Protein AF-A0A1L5KVY0-F1 (afdb_monomer_lite)

pLDDT: mean 85.15, std 15.95, range [36.47, 97.31]

Structure (mmCIF, N/CA/C/O backbone):
data_AF-A0A1L5KVY0-F1
#
_entry.id   AF-A0A1L5KVY0-F1
#
loop_
_atom_site.group_PDB
_atom_site.id
_atom_site.type_symbol
_atom_site.label_atom_id
_atom_site.label_alt_id
_atom_site.label_comp_id
_atom_site.label_asym_id
_atom_site.label_entity_id
_atom_site.label_seq_id
_atom_site.pdbx_PDB_ins_code
_atom_site.Cartn_x
_atom_site.Cartn_y
_atom_site.Cartn_z
_atom_site.occupancy
_atom_site.B_iso_or_equiv
_atom_site.auth_seq_id
_atom_site.auth_comp_id
_atom_site.auth_asym_id
_atom_site.auth_atom_id
_atom_site.pdbx_PDB_model_num
ATOM 1 N N . MET A 1 1 ? -4.040 9.064 21.247 1.00 81.56 1 MET A N 1
ATOM 2 C CA . MET A 1 1 ? -3.576 8.352 20.033 1.00 81.56 1 MET A CA 1
ATOM 3 C C . MET A 1 1 ? -2.885 7.060 20.431 1.00 81.56 1 MET A C 1
ATOM 5 O O . MET A 1 1 ? -2.054 7.081 21.331 1.00 81.56 1 MET A O 1
ATOM 9 N N . HIS A 1 2 ? -3.239 5.959 19.776 1.00 90.38 2 HIS A N 1
ATOM 10 C CA . HIS A 1 2 ? -2.687 4.625 19.998 1.00 90.38 2 HIS A CA 1
ATOM 11 C C . HIS A 1 2 ? -1.955 4.170 18.735 1.00 90.38 2 HIS A C 1
ATOM 13 O O . HIS A 1 2 ? -2.379 4.485 17.624 1.00 90.38 2 HIS A O 1
ATOM 19 N N . MET A 1 3 ? -0.862 3.430 18.898 1.00 93.94 3 MET A N 1
ATOM 20 C CA . MET A 1 3 ? -0.128 2.841 17.782 1.00 93.94 3 MET A CA 1
ATOM 21 C C . MET A 1 3 ? -0.472 1.356 17.700 1.00 93.94 3 MET A C 1
ATOM 23 O O . MET A 1 3 ? -0.398 0.649 18.703 1.00 93.94 3 MET A O 1
ATOM 27 N N . ARG A 1 4 ? -0.865 0.892 16.515 1.00 95.00 4 ARG A N 1
ATOM 28 C CA . ARG A 1 4 ? -1.137 -0.519 16.229 1.00 95.00 4 ARG A CA 1
ATOM 29 C C . ARG A 1 4 ? -0.145 -1.038 15.203 1.00 95.00 4 ARG A C 1
ATOM 31 O O . ARG A 1 4 ? 0.297 -0.286 14.340 1.00 95.00 4 ARG A O 1
ATOM 38 N N . HIS A 1 5 ? 0.193 -2.315 15.296 1.00 95.75 5 HIS A N 1
ATOM 39 C CA . HIS A 1 5 ? 1.187 -2.947 14.441 1.00 95.75 5 HIS A CA 1
ATOM 40 C C . HIS A 1 5 ? 0.605 -4.198 13.799 1.00 95.75 5 HIS A C 1
ATOM 42 O O . HIS A 1 5 ? -0.046 -4.997 14.471 1.00 95.75 5 HIS A O 1
ATOM 48 N N . GLY A 1 6 ? 0.865 -4.381 12.512 1.00 96.06 6 GLY A N 1
ATOM 49 C CA . GLY A 1 6 ? 0.544 -5.606 11.805 1.00 96.06 6 GLY A CA 1
ATOM 50 C C . GLY A 1 6 ? 1.637 -5.942 10.813 1.00 96.06 6 GLY A C 1
ATOM 51 O O . GLY A 1 6 ? 2.232 -5.063 10.200 1.00 96.06 6 GLY A O 1
ATOM 52 N N . GLU A 1 7 ? 1.902 -7.230 10.658 1.00 96.25 7 GLU A N 1
ATOM 53 C CA . GLU A 1 7 ? 2.949 -7.742 9.784 1.00 96.25 7 GLU A CA 1
ATOM 54 C C . GLU A 1 7 ? 2.411 -8.858 8.894 1.00 96.25 7 G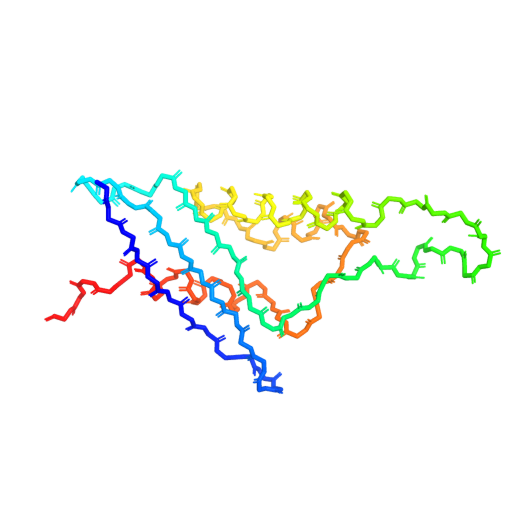LU A C 1
ATOM 56 O O . GLU A 1 7 ? 1.485 -9.587 9.260 1.00 96.25 7 GLU A O 1
ATOM 61 N N . CYS A 1 8 ? 2.996 -9.001 7.712 1.00 95.31 8 CYS A N 1
ATOM 62 C CA . CYS A 1 8 ? 2.715 -10.057 6.759 1.00 95.31 8 CYS A CA 1
ATOM 63 C C . CYS A 1 8 ? 4.027 -10.597 6.188 1.00 95.31 8 CYS A C 1
ATOM 65 O O . CYS A 1 8 ? 4.903 -9.844 5.761 1.00 95.31 8 CYS A O 1
ATOM 67 N N . LYS A 1 9 ? 4.158 -11.925 6.174 1.00 93.88 9 LYS A N 1
ATOM 68 C CA . LYS A 1 9 ? 5.260 -12.603 5.492 1.00 93.88 9 LYS A CA 1
ATOM 69 C C . LYS A 1 9 ? 4.891 -12.849 4.040 1.00 93.88 9 LYS A C 1
ATOM 71 O O . LYS A 1 9 ? 3.816 -13.376 3.762 1.00 93.88 9 LYS A O 1
ATOM 76 N N . THR A 1 10 ? 5.810 -12.540 3.139 1.00 89.69 10 THR A N 1
ATOM 77 C CA . THR A 1 10 ? 5.638 -12.748 1.702 1.00 89.69 10 THR A CA 1
ATOM 78 C C . THR A 1 10 ? 6.231 -14.096 1.269 1.00 89.69 10 THR A C 1
ATOM 80 O O . THR A 1 10 ? 7.120 -14.648 1.940 1.00 89.69 10 THR A O 1
ATOM 83 N N . PRO A 1 11 ? 5.760 -14.671 0.146 1.00 79.69 11 PRO A N 1
ATOM 84 C CA . PRO A 1 11 ? 6.392 -15.835 -0.465 1.00 79.69 11 PRO A CA 1
ATOM 85 C C . PRO A 1 11 ? 7.857 -15.520 -0.809 1.00 79.69 11 PRO A C 1
ATOM 87 O O . PRO A 1 11 ? 8.141 -14.636 -1.609 1.00 79.69 11 PRO A O 1
ATOM 90 N N . GLY A 1 12 ? 8.797 -16.216 -0.165 1.00 79.00 12 GLY A N 1
ATOM 91 C CA . GLY A 1 12 ? 10.234 -15.898 -0.214 1.00 79.00 12 GLY A CA 1
ATOM 92 C C . GLY A 1 12 ? 10.847 -15.585 1.154 1.00 79.00 12 GLY A C 1
ATOM 93 O O . GLY A 1 12 ? 12.064 -15.481 1.266 1.00 79.00 12 GLY A O 1
ATOM 94 N N . GLY A 1 13 ? 10.022 -15.493 2.203 1.00 85.56 13 GLY A N 1
ATOM 95 C CA . GLY A 1 13 ? 10.480 -15.344 3.588 1.00 85.56 13 GLY A CA 1
ATOM 96 C C . GLY A 1 13 ? 10.752 -13.902 4.012 1.00 85.56 13 GLY A C 1
ATOM 97 O O . GLY A 1 13 ? 11.169 -13.685 5.149 1.00 85.56 13 GLY A O 1
ATOM 98 N N . LYS A 1 14 ? 10.481 -12.935 3.131 1.00 90.31 14 LYS A N 1
ATOM 99 C CA . LYS A 1 14 ? 10.534 -11.508 3.443 1.00 90.31 14 LYS A CA 1
ATOM 100 C C . LYS A 1 14 ? 9.317 -11.091 4.265 1.00 90.31 14 LYS A C 1
ATOM 102 O O . LYS A 1 14 ? 8.326 -11.820 4.361 1.00 90.31 14 LYS A O 1
ATOM 107 N N . LEU A 1 15 ? 9.421 -9.936 4.910 1.00 93.06 15 LEU A N 1
ATOM 108 C CA . LEU A 1 15 ? 8.407 -9.426 5.824 1.00 93.06 15 LEU A CA 1
ATOM 109 C C . LEU A 1 15 ? 8.097 -7.977 5.489 1.00 93.06 15 LEU A C 1
ATOM 111 O O . LEU A 1 15 ? 9.011 -7.179 5.295 1.00 93.06 15 LEU A O 1
ATOM 115 N N . VAL A 1 16 ? 6.810 -7.651 5.472 1.00 96.31 16 VAL A N 1
ATOM 116 C CA . VAL A 1 16 ? 6.309 -6.281 5.451 1.00 96.31 16 VAL A CA 1
ATOM 117 C C . VAL A 1 16 ? 5.467 -6.036 6.695 1.00 96.31 16 VAL A C 1
ATOM 119 O O . VAL A 1 16 ? 4.722 -6.906 7.139 1.00 96.31 16 VAL A O 1
ATOM 122 N N . ALA A 1 17 ? 5.613 -4.860 7.275 1.00 96.75 17 ALA A N 1
ATOM 123 C CA . ALA A 1 17 ? 4.955 -4.411 8.480 1.00 96.75 17 ALA A CA 1
ATOM 124 C C . ALA A 1 17 ? 4.319 -3.047 8.226 1.00 96.75 17 ALA A C 1
ATOM 126 O O . ALA A 1 17 ? 4.839 -2.222 7.476 1.00 96.75 17 ALA A O 1
ATOM 127 N N . VAL A 1 18 ? 3.184 -2.812 8.869 1.00 97.19 18 VAL A N 1
ATOM 128 C CA . VAL A 1 18 ? 2.489 -1.536 8.838 1.00 97.19 18 VAL A CA 1
ATOM 129 C C . VAL A 1 18 ? 2.182 -1.128 10.265 1.00 97.19 18 VAL A C 1
ATOM 131 O O . VAL A 1 18 ? 1.522 -1.845 11.019 1.00 97.19 18 VAL A O 1
ATOM 134 N N . ASN A 1 19 ? 2.684 0.042 10.634 1.00 97.00 19 ASN A N 1
ATOM 135 C CA . ASN A 1 19 ? 2.353 0.687 11.890 1.00 97.00 19 ASN A CA 1
ATOM 136 C C . ASN A 1 19 ? 1.269 1.722 11.634 1.00 97.00 19 ASN A C 1
ATOM 138 O O . ASN A 1 19 ? 1.417 2.541 10.738 1.00 97.00 19 ASN A O 1
ATOM 142 N N . VAL A 1 20 ? 0.196 1.719 12.413 1.00 96.75 20 VAL A N 1
ATOM 143 C CA . VAL A 1 20 ? -0.948 2.611 12.225 1.00 96.75 20 VAL A CA 1
ATOM 144 C C . VAL A 1 20 ? -1.141 3.444 13.480 1.00 96.75 20 VAL A C 1
ATOM 146 O O . VAL A 1 20 ? -1.276 2.899 14.574 1.00 96.75 20 VAL A O 1
ATOM 149 N N . THR A 1 21 ? -1.179 4.765 13.327 1.00 95.94 21 THR A N 1
ATOM 150 C CA . THR A 1 21 ? -1.568 5.678 14.403 1.00 95.94 21 THR A CA 1
ATOM 151 C C . THR A 1 21 ? -3.066 5.910 14.315 1.00 95.94 21 THR A C 1
ATOM 153 O O . THR A 1 21 ? -3.567 6.433 13.317 1.00 95.94 21 THR A O 1
ATOM 156 N N . VAL A 1 22 ? -3.780 5.538 15.369 1.00 93.75 22 VAL A N 1
ATOM 157 C CA . VAL A 1 22 ? -5.227 5.715 15.508 1.00 93.75 22 VAL A CA 1
ATOM 158 C C . VAL A 1 22 ? -5.541 6.696 16.629 1.00 93.75 22 VAL A C 1
ATOM 160 O O . VAL A 1 22 ? -4.853 6.761 17.651 1.00 93.75 22 VAL A O 1
ATOM 163 N N . ASP A 1 23 ? -6.581 7.492 16.425 1.00 92.94 23 ASP A N 1
ATOM 164 C CA . ASP A 1 23 ? -7.124 8.380 17.448 1.00 92.94 23 ASP A CA 1
ATOM 165 C C . ASP A 1 23 ? -7.932 7.609 18.503 1.00 92.94 23 ASP A C 1
ATOM 167 O O . ASP A 1 23 ? -8.131 6.399 18.390 1.00 92.94 23 ASP A O 1
ATOM 171 N N . GLU A 1 24 ? -8.397 8.309 19.533 1.00 89.06 24 GLU A N 1
ATOM 172 C CA . GLU A 1 24 ? -9.258 7.759 20.587 1.00 89.06 24 GLU A CA 1
ATOM 173 C C . GLU A 1 24 ? -10.578 7.203 20.027 1.00 89.06 24 GLU A C 1
ATOM 175 O O . GLU A 1 24 ? -11.030 6.154 20.473 1.00 89.06 24 GLU A O 1
ATOM 180 N N . ASP A 1 25 ? -11.125 7.821 18.975 1.00 88.00 25 ASP A N 1
ATOM 181 C CA . ASP A 1 25 ? -12.333 7.354 18.273 1.00 88.00 25 ASP A CA 1
ATOM 182 C C . ASP A 1 25 ? -12.069 6.206 17.273 1.00 88.00 25 ASP A C 1
ATOM 184 O O . ASP A 1 25 ? -12.932 5.863 16.465 1.00 88.00 25 ASP A O 1
ATOM 188 N N . GLY A 1 26 ? -10.849 5.656 17.233 1.00 86.44 26 GLY A N 1
ATOM 189 C CA . GLY A 1 26 ? -10.456 4.605 16.284 1.00 86.44 26 GLY A CA 1
ATOM 190 C C . GLY A 1 26 ? -10.200 5.093 14.852 1.00 86.44 26 GLY A C 1
ATOM 191 O O . GLY A 1 26 ? -9.924 4.289 13.963 1.00 86.44 26 GLY A O 1
ATOM 192 N N . THR A 1 27 ? -10.247 6.408 14.609 1.00 91.44 27 THR A N 1
ATOM 193 C CA . THR A 1 27 ? -9.941 6.992 13.293 1.00 91.44 27 THR A CA 1
ATOM 194 C C . THR A 1 27 ? -8.451 6.892 12.988 1.00 91.44 27 THR A C 1
ATOM 196 O O . THR A 1 27 ? -7.617 7.331 13.780 1.00 91.44 27 THR A O 1
ATOM 199 N N . ILE A 1 28 ? -8.109 6.375 11.810 1.00 94.25 28 ILE A N 1
ATOM 200 C CA . ILE A 1 28 ? -6.727 6.261 11.338 1.00 94.25 28 ILE A CA 1
ATOM 201 C C . ILE A 1 28 ? -6.203 7.652 10.963 1.00 94.25 28 ILE A C 1
ATOM 203 O O . ILE A 1 28 ? -6.798 8.345 10.140 1.00 94.25 28 ILE A O 1
ATOM 207 N N . LYS A 1 29 ? -5.094 8.076 11.575 1.00 95.31 29 LYS A N 1
ATOM 208 C CA . LYS A 1 29 ? -4.464 9.387 11.329 1.00 95.31 29 LYS A CA 1
ATOM 209 C C . LYS A 1 29 ? -3.271 9.298 10.396 1.00 95.31 29 LYS A C 1
ATOM 211 O O . LYS A 1 29 ? -3.062 10.185 9.576 1.00 95.31 29 LYS A O 1
ATOM 216 N N . SER A 1 30 ? -2.488 8.240 10.539 1.00 95.69 30 SER A N 1
ATOM 217 C CA . SER A 1 30 ? -1.324 7.969 9.708 1.00 95.69 30 SER A CA 1
ATOM 218 C C . SER A 1 30 ? -0.998 6.486 9.752 1.00 95.69 30 SER A C 1
ATOM 220 O O . SER A 1 30 ? -1.404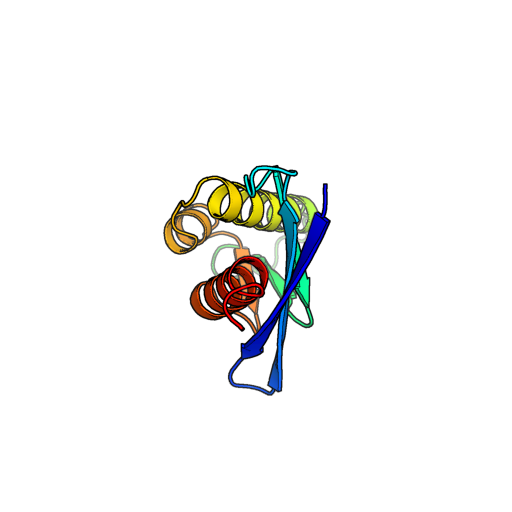 5.771 10.674 1.00 95.69 30 SER A O 1
ATOM 222 N N . CYS A 1 31 ? -0.240 6.025 8.769 1.00 96.81 31 CYS A N 1
ATOM 223 C CA . CYS A 1 31 ? 0.419 4.738 8.848 1.00 96.81 31 CYS A CA 1
ATOM 224 C C . CYS A 1 31 ? 1.846 4.850 8.321 1.00 96.81 31 CYS A C 1
ATOM 226 O O . CYS A 1 31 ? 2.173 5.823 7.649 1.00 96.81 31 CYS A O 1
ATOM 228 N N . HIS A 1 32 ? 2.676 3.878 8.679 1.00 97.31 32 HIS A N 1
ATOM 229 C CA . HIS A 1 32 ? 4.043 3.772 8.214 1.00 97.31 32 HIS A CA 1
ATOM 230 C C . HIS A 1 32 ? 4.343 2.348 7.758 1.00 97.31 32 HIS A C 1
ATOM 232 O O . HIS A 1 32 ? 4.161 1.408 8.543 1.00 97.31 32 HIS A O 1
ATOM 238 N N . ILE A 1 33 ? 4.793 2.197 6.512 1.00 96.44 33 ILE A N 1
ATOM 239 C CA . ILE A 1 33 ? 5.145 0.906 5.912 1.00 96.44 33 ILE A CA 1
ATOM 240 C C . ILE A 1 33 ? 6.642 0.655 6.122 1.00 96.44 33 ILE A C 1
ATOM 242 O O . ILE A 1 33 ? 7.480 1.480 5.773 1.00 96.44 33 ILE A O 1
ATOM 246 N N . SER A 1 34 ? 6.996 -0.506 6.665 1.00 95.50 34 SER A N 1
ATOM 247 C CA . SER A 1 34 ? 8.387 -0.919 6.868 1.00 95.50 34 SER A CA 1
ATOM 248 C C . SER A 1 34 ? 8.564 -2.415 6.623 1.00 95.50 34 SER A C 1
ATOM 250 O O . SER A 1 34 ? 7.591 -3.155 6.518 1.00 95.50 34 SER A O 1
ATOM 252 N N . GLY A 1 35 ? 9.796 -2.895 6.470 1.00 93.12 35 GLY A N 1
ATOM 253 C CA . GLY A 1 35 ? 10.041 -4.318 6.237 1.00 93.12 35 GLY A CA 1
ATOM 254 C C . GLY A 1 35 ? 11.355 -4.614 5.532 1.00 93.12 35 GLY A C 1
ATOM 255 O O . GLY A 1 35 ? 12.171 -3.726 5.308 1.00 93.12 35 GLY A O 1
ATOM 256 N N . ASP A 1 36 ? 11.535 -5.882 5.173 1.00 91.44 36 ASP A N 1
ATOM 257 C CA . ASP A 1 36 ? 12.656 -6.374 4.366 1.00 91.44 36 ASP A CA 1
ATOM 258 C C . ASP A 1 36 ? 12.251 -6.477 2.886 1.00 91.44 36 ASP A C 1
ATOM 260 O O . ASP A 1 36 ? 12.179 -7.562 2.299 1.00 91.44 36 ASP A O 1
ATOM 264 N N . PHE A 1 37 ? 11.955 -5.333 2.276 1.00 91.81 37 PHE A N 1
ATOM 265 C CA . PHE A 1 37 ? 11.681 -5.206 0.846 1.00 91.81 37 PHE A CA 1
ATOM 266 C C . PHE A 1 37 ? 12.537 -4.091 0.244 1.00 91.81 37 PHE A C 1
ATOM 268 O O . PHE A 1 37 ? 13.076 -3.248 0.958 1.00 91.81 37 PHE A O 1
ATOM 275 N N . PHE A 1 38 ? 12.659 -4.093 -1.078 1.00 90.44 38 PHE A N 1
ATOM 276 C CA . PHE A 1 38 ? 13.344 -3.035 -1.815 1.00 90.44 38 PHE A CA 1
ATOM 277 C C . PHE A 1 38 ? 12.357 -2.322 -2.734 1.00 90.44 38 PHE A C 1
ATOM 279 O O . PHE A 1 38 ? 11.387 -2.925 -3.196 1.00 90.44 38 PHE A O 1
ATOM 286 N N . ILE A 1 39 ? 12.628 -1.050 -3.011 1.00 90.12 39 ILE A N 1
ATOM 287 C CA . ILE A 1 39 ? 12.032 -0.327 -4.130 1.00 90.12 39 ILE A CA 1
ATOM 288 C C . ILE A 1 39 ? 13.154 -0.073 -5.117 1.00 90.12 39 ILE A C 1
ATOM 290 O O . ILE A 1 39 ? 14.177 0.517 -4.771 1.00 90.12 39 ILE A O 1
ATOM 294 N N . GLU A 1 40 ? 12.968 -0.556 -6.334 1.00 86.44 40 GLU A N 1
ATOM 295 C CA . GLU A 1 40 ? 13.915 -0.343 -7.416 1.00 86.44 40 GLU A CA 1
ATOM 296 C C . GLU A 1 40 ? 13.245 0.473 -8.519 1.00 86.44 40 GLU A C 1
ATOM 298 O O . GLU A 1 40 ? 12.069 0.238 -8.811 1.00 86.44 40 GLU A O 1
ATOM 303 N N . PRO A 1 41 ? 13.971 1.398 -9.166 1.00 81.25 41 PRO A N 1
ATOM 304 C CA . PRO A 1 41 ? 13.479 2.011 -10.387 1.00 81.25 41 PRO A CA 1
ATOM 305 C C . PRO A 1 41 ? 13.308 0.926 -11.457 1.00 81.25 41 PRO A C 1
ATOM 307 O O . PRO A 1 41 ? 14.164 0.044 -11.607 1.00 81.25 41 PRO A O 1
ATOM 310 N N . ASP A 1 42 ? 12.220 0.966 -12.222 1.00 72.56 42 ASP A N 1
ATOM 311 C CA . ASP A 1 42 ? 11.986 -0.019 -13.266 1.00 72.56 42 ASP A CA 1
ATOM 312 C C . ASP A 1 42 ? 12.929 0.228 -14.452 1.00 72.56 42 ASP A C 1
ATOM 314 O O . ASP A 1 42 ? 12.720 1.064 -15.334 1.00 72.56 42 ASP A O 1
ATOM 318 N N . VAL A 1 43 ? 14.012 -0.550 -14.477 1.00 59.19 43 VAL A N 1
ATOM 319 C CA . VAL A 1 43 ? 15.085 -0.487 -15.481 1.00 59.19 43 VAL A CA 1
ATOM 320 C C . VAL A 1 43 ? 14.638 -0.834 -16.906 1.00 59.19 43 VAL A C 1
ATOM 322 O O . VAL A 1 43 ? 15.452 -0.757 -17.825 1.00 59.19 43 VAL A O 1
ATOM 325 N N . THR A 1 44 ? 13.374 -1.216 -17.123 1.00 55.69 44 THR A N 1
ATOM 326 C CA . THR A 1 44 ? 12.829 -1.400 -18.478 1.00 55.69 44 THR A CA 1
ATOM 327 C C . THR A 1 44 ? 12.674 -0.067 -19.220 1.00 55.69 44 THR A C 1
ATOM 329 O O . THR A 1 44 ? 12.773 -0.037 -20.446 1.00 55.69 44 THR A O 1
ATOM 332 N N . THR A 1 45 ? 12.533 1.041 -18.483 1.00 52.38 45 THR A N 1
ATOM 333 C CA . THR A 1 45 ? 12.441 2.410 -19.022 1.00 52.38 45 THR A CA 1
ATOM 334 C C . THR A 1 45 ? 13.771 3.167 -18.975 1.00 52.38 45 THR A C 1
ATOM 336 O O . THR A 1 45 ? 13.977 4.129 -19.715 1.00 52.38 45 THR A O 1
ATOM 339 N N . SER A 1 46 ? 14.715 2.716 -18.146 1.00 52.66 46 SER A N 1
ATOM 340 C CA . SER A 1 46 ? 16.007 3.375 -17.973 1.00 52.66 46 SER A CA 1
ATOM 341 C C . SER A 1 46 ? 17.001 2.860 -19.008 1.00 52.66 46 SER A C 1
ATOM 343 O O . SER A 1 46 ? 17.522 1.750 -18.904 1.00 52.66 46 SER A O 1
ATOM 345 N N . THR A 1 47 ? 17.277 3.677 -20.026 1.00 49.41 47 THR A N 1
ATOM 346 C CA . THR A 1 47 ? 18.335 3.454 -21.018 1.00 49.41 47 THR A CA 1
ATOM 347 C C . THR A 1 47 ? 19.632 3.061 -20.312 1.00 49.41 47 THR A C 1
ATOM 349 O O . THR A 1 47 ? 20.314 3.902 -19.727 1.00 49.41 47 THR A O 1
ATOM 352 N N . ARG A 1 48 ? 19.948 1.765 -20.371 1.00 49.66 48 ARG A N 1
ATOM 353 C CA . ARG A 1 48 ? 20.910 1.013 -19.544 1.00 49.66 48 ARG A CA 1
ATOM 354 C C . ARG A 1 48 ? 22.365 1.517 -19.516 1.00 49.66 48 ARG A C 1
ATOM 356 O O . ARG A 1 48 ? 23.204 0.845 -18.932 1.00 49.66 48 ARG A O 1
ATOM 363 N N . PHE A 1 49 ? 22.679 2.653 -20.144 1.00 54.78 49 PHE A N 1
ATOM 364 C CA . PHE A 1 49 ? 24.027 3.225 -20.247 1.00 54.78 49 PHE A CA 1
ATOM 365 C C . PHE A 1 49 ? 24.085 4.767 -20.273 1.00 54.78 49 PHE A C 1
ATOM 367 O O . PHE A 1 49 ? 25.107 5.324 -20.666 1.00 54.78 49 PHE A O 1
ATOM 374 N N . ALA A 1 50 ? 23.043 5.489 -19.854 1.00 48.12 50 ALA A N 1
ATOM 375 C CA . ALA A 1 50 ? 23.168 6.930 -19.617 1.00 48.12 50 ALA A CA 1
ATOM 376 C C . ALA A 1 50 ? 23.532 7.145 -18.144 1.00 48.12 50 ALA A C 1
ATOM 378 O O . ALA A 1 50 ? 22.676 7.026 -17.277 1.00 48.12 50 ALA A O 1
ATOM 379 N N . GLY A 1 51 ? 24.811 7.393 -17.853 1.00 46.06 51 GLY A N 1
ATOM 380 C CA . GLY A 1 51 ? 25.339 7.645 -16.506 1.00 46.06 51 GLY 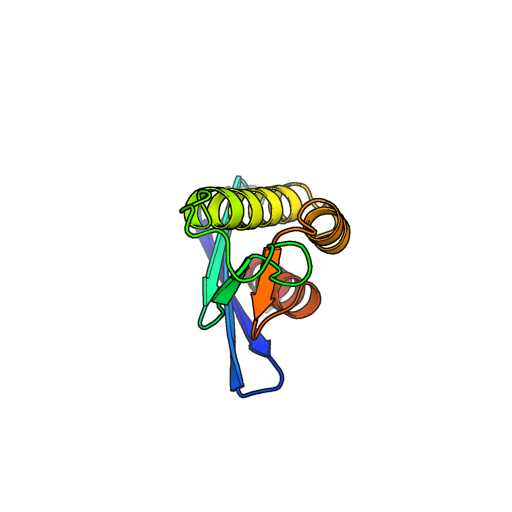A CA 1
ATOM 381 C C . GLY A 1 51 ? 24.814 8.931 -15.858 1.00 46.06 51 GLY A C 1
ATOM 382 O O . GLY A 1 51 ? 25.596 9.833 -15.573 1.00 46.06 51 GLY A O 1
ATOM 383 N N . ALA A 1 52 ? 23.507 9.021 -15.624 1.00 46.09 52 ALA A N 1
ATOM 384 C CA . ALA A 1 52 ? 22.855 10.120 -14.934 1.00 46.09 52 ALA A CA 1
ATOM 385 C C . ALA A 1 52 ? 22.201 9.598 -13.641 1.00 46.09 52 ALA A C 1
ATOM 387 O O . ALA A 1 52 ? 21.409 8.657 -13.702 1.00 46.09 52 ALA A O 1
ATOM 388 N N . PRO A 1 53 ? 22.497 10.186 -12.470 1.00 47.72 53 PRO A N 1
ATOM 389 C CA . PRO A 1 53 ? 21.716 9.950 -11.268 1.00 47.72 53 PRO A CA 1
ATOM 390 C C . PRO A 1 53 ? 20.382 10.684 -11.427 1.00 47.72 53 PRO A C 1
ATOM 392 O O . PRO A 1 53 ? 20.269 11.864 -11.115 1.00 47.72 53 PRO A O 1
ATOM 395 N N . THR A 1 54 ? 19.366 10.011 -11.953 1.00 50.62 54 THR A N 1
ATOM 396 C CA . THR A 1 54 ? 17.985 10.493 -11.857 1.00 50.62 54 THR A CA 1
ATOM 397 C C . THR A 1 54 ? 17.421 9.978 -10.544 1.00 50.62 54 THR A C 1
ATOM 399 O O . THR A 1 54 ? 16.950 8.851 -10.495 1.00 50.62 54 THR A O 1
ATOM 402 N N . SER A 1 55 ? 17.593 10.755 -9.473 1.00 55.81 55 SER A N 1
ATOM 403 C CA . SER A 1 55 ? 16.780 10.784 -8.247 1.00 55.81 55 SER A CA 1
ATOM 404 C C . SER A 1 55 ? 15.966 9.531 -7.855 1.00 55.81 55 SER A C 1
ATOM 406 O O . SER A 1 55 ? 14.799 9.642 -7.493 1.00 55.81 55 SER A O 1
ATOM 408 N N . GLY A 1 56 ? 16.553 8.329 -7.867 1.00 56.72 56 GLY A N 1
ATOM 409 C CA . GLY A 1 56 ? 15.819 7.095 -7.537 1.00 56.72 56 GLY A CA 1
ATOM 410 C C . GLY A 1 56 ? 15.294 7.070 -6.095 1.00 56.72 56 GLY A C 1
ATOM 411 O O . GLY A 1 56 ? 14.302 6.408 -5.807 1.00 56.72 56 GLY A O 1
ATOM 412 N N . GLY A 1 57 ? 15.927 7.838 -5.201 1.00 66.19 57 GLY A N 1
ATOM 413 C CA . GLY A 1 57 ? 15.449 8.038 -3.833 1.00 66.19 57 GLY A CA 1
ATOM 414 C C . GLY A 1 57 ? 14.144 8.833 -3.757 1.00 66.19 57 GLY A C 1
ATOM 415 O O . GLY A 1 57 ? 13.264 8.452 -2.996 1.00 66.19 57 GLY A O 1
ATOM 416 N N . GLU A 1 58 ? 13.982 9.878 -4.578 1.00 77.19 58 GLU A N 1
ATOM 417 C CA . GLU A 1 58 ? 12.780 10.729 -4.556 1.00 77.19 58 GLU A CA 1
ATOM 418 C C . GLU A 1 58 ? 11.548 9.961 -5.057 1.00 77.19 58 GLU A C 1
ATOM 420 O O . GLU A 1 58 ? 10.480 10.051 -4.456 1.00 77.19 58 GLU A O 1
ATOM 425 N N . ALA A 1 59 ? 11.703 9.145 -6.106 1.00 81.31 59 ALA A N 1
ATOM 426 C CA . ALA A 1 59 ? 10.621 8.307 -6.628 1.00 81.31 59 ALA A CA 1
ATOM 427 C C . ALA A 1 59 ? 10.215 7.205 -5.632 1.00 81.31 59 ALA A C 1
ATOM 429 O O . ALA A 1 59 ? 9.030 6.980 -5.389 1.00 81.31 59 ALA A O 1
ATOM 430 N N . SER A 1 60 ? 11.194 6.569 -4.977 1.00 84.69 60 SER A N 1
ATOM 431 C CA . SER A 1 60 ? 10.924 5.587 -3.922 1.00 84.69 60 SER A CA 1
ATOM 432 C C . SER A 1 60 ? 10.195 6.197 -2.724 1.00 84.69 60 SER A C 1
ATOM 434 O O . SER A 1 60 ? 9.300 5.561 -2.167 1.00 84.69 60 SER A O 1
ATOM 436 N N . GLU A 1 61 ? 10.598 7.392 -2.290 1.00 88.06 61 GLU A N 1
ATOM 437 C CA . GLU A 1 61 ? 9.966 8.088 -1.168 1.00 88.06 61 GLU A CA 1
ATOM 438 C C . GLU A 1 61 ? 8.536 8.513 -1.522 1.00 88.06 61 GLU A C 1
ATOM 440 O O . GLU A 1 61 ? 7.620 8.288 -0.730 1.00 88.06 61 GLU A O 1
ATOM 445 N N . ALA A 1 62 ? 8.324 9.027 -2.739 1.00 90.81 62 ALA A N 1
ATOM 446 C CA . ALA A 1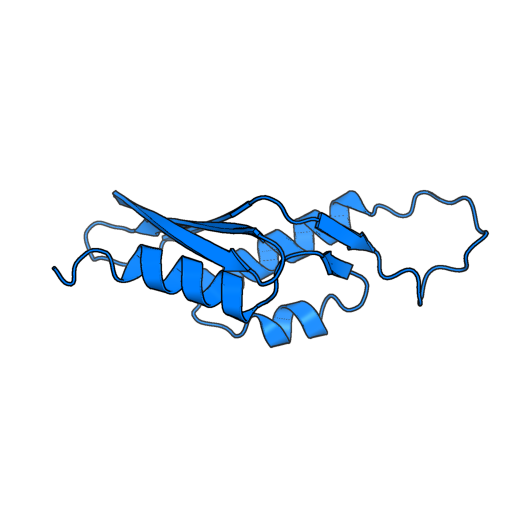 62 ? 6.999 9.365 -3.250 1.00 90.81 62 ALA A CA 1
ATOM 447 C C . ALA A 1 62 ? 6.072 8.139 -3.309 1.00 90.81 62 ALA A C 1
ATOM 449 O O . ALA A 1 62 ? 4.932 8.218 -2.852 1.00 90.81 62 ALA A O 1
ATOM 450 N N . LEU A 1 63 ? 6.565 6.990 -3.789 1.00 91.75 63 LEU A N 1
ATOM 451 C CA . LEU A 1 63 ? 5.786 5.752 -3.828 1.00 91.75 63 LEU A CA 1
ATOM 452 C C . LEU A 1 63 ? 5.346 5.308 -2.424 1.00 91.75 63 LEU A C 1
ATOM 454 O O . LEU A 1 63 ? 4.169 5.017 -2.217 1.00 91.75 63 LEU A O 1
ATOM 458 N N . ILE A 1 64 ? 6.265 5.251 -1.450 1.00 94.12 64 ILE A N 1
ATOM 459 C CA . ILE A 1 64 ? 5.911 4.868 -0.069 1.00 94.12 64 ILE A CA 1
ATOM 460 C C . ILE A 1 64 ? 4.903 5.847 0.522 1.00 94.12 64 ILE A C 1
ATOM 462 O O . ILE A 1 64 ? 3.906 5.414 1.101 1.00 94.12 64 ILE A O 1
ATOM 466 N N . HIS A 1 65 ? 5.130 7.148 0.338 1.00 95.38 65 HIS A N 1
ATOM 467 C CA . HIS A 1 65 ? 4.226 8.175 0.833 1.00 95.38 65 HIS A CA 1
ATOM 468 C C . HIS A 1 65 ? 2.811 8.017 0.262 1.00 95.38 65 HIS A C 1
ATOM 470 O O . HIS A 1 65 ? 1.829 8.060 1.006 1.00 95.38 65 HIS A O 1
ATOM 476 N N . ASP A 1 66 ? 2.691 7.784 -1.044 1.00 95.69 66 ASP A N 1
ATOM 477 C CA . ASP A 1 66 ? 1.396 7.626 -1.700 1.00 95.69 66 ASP A CA 1
ATOM 478 C C . ASP A 1 66 ? 0.698 6.321 -1.298 1.00 95.69 66 ASP A C 1
ATOM 480 O O . ASP A 1 66 ? -0.524 6.311 -1.118 1.00 95.69 66 ASP A O 1
ATOM 484 N N . LEU A 1 67 ? 1.449 5.235 -1.081 1.00 96.25 67 LEU A N 1
ATOM 485 C CA . LEU A 1 67 ? 0.910 3.986 -0.532 1.00 96.25 67 LEU A CA 1
ATOM 486 C C . LEU A 1 67 ? 0.366 4.196 0.889 1.00 96.25 67 LEU A C 1
ATOM 488 O O . LEU A 1 67 ? -0.752 3.776 1.191 1.00 96.25 67 LEU A O 1
ATOM 492 N N . GLU A 1 68 ? 1.113 4.886 1.752 1.00 97.25 68 GLU A N 1
ATOM 493 C CA . GLU A 1 68 ? 0.675 5.228 3.110 1.00 97.25 68 GLU A CA 1
ATOM 494 C C . GLU A 1 68 ? -0.581 6.114 3.092 1.00 97.25 68 GLU A C 1
ATOM 496 O O . GLU A 1 68 ? -1.534 5.870 3.838 1.00 97.25 68 GLU A O 1
ATOM 501 N N . GLN A 1 69 ? -0.632 7.117 2.209 1.00 97.12 69 GLN A N 1
ATOM 502 C CA . GLN A 1 69 ? -1.814 7.964 2.026 1.00 97.12 69 GLN A CA 1
ATOM 503 C C . GLN A 1 69 ? -3.021 7.169 1.521 1.00 97.12 69 GLN A C 1
ATOM 505 O O . GLN A 1 69 ? -4.140 7.400 1.988 1.00 97.12 69 GLN A O 1
ATOM 510 N N . ALA A 1 70 ? -2.817 6.234 0.592 1.00 96.81 70 ALA A N 1
ATOM 511 C CA . ALA A 1 70 ? -3.881 5.374 0.092 1.00 96.81 70 ALA A CA 1
ATOM 512 C C . ALA A 1 70 ? -4.449 4.487 1.206 1.00 96.81 70 ALA A C 1
ATOM 514 O O . ALA A 1 70 ? -5.669 4.450 1.363 1.00 96.81 70 ALA A O 1
ATOM 515 N N . LEU A 1 71 ? -3.603 3.869 2.039 1.00 96.00 71 LEU A N 1
ATOM 516 C CA . LEU A 1 71 ? -4.051 3.084 3.197 1.00 96.00 71 LEU A CA 1
ATOM 517 C C . LEU A 1 71 ? -4.907 3.914 4.162 1.00 96.00 71 LEU A C 1
ATOM 519 O O . LEU A 1 71 ? -5.990 3.486 4.558 1.00 96.00 71 LEU A O 1
ATOM 523 N N . VAL A 1 72 ? -4.459 5.125 4.507 1.00 95.69 72 VAL A N 1
ATOM 524 C CA . VAL A 1 72 ? -5.192 6.021 5.421 1.00 95.69 72 VAL A CA 1
ATOM 525 C C . VAL A 1 72 ? -6.550 6.436 4.842 1.00 95.69 72 VAL A C 1
ATOM 527 O O . VAL A 1 72 ? -7.523 6.564 5.583 1.00 95.69 72 VAL A O 1
ATOM 530 N N . ARG A 1 73 ? -6.638 6.631 3.521 1.00 95.44 73 ARG A N 1
ATOM 531 C CA . ARG A 1 73 ? -7.870 7.047 2.827 1.00 95.44 73 ARG A CA 1
ATOM 532 C C . ARG A 1 73 ? -8.780 5.881 2.426 1.00 95.44 73 ARG A C 1
ATOM 534 O O . ARG A 1 73 ? -9.868 6.137 1.916 1.00 95.44 73 ARG A O 1
ATOM 541 N N . GLY A 1 74 ? -8.354 4.630 2.619 1.00 93.44 74 GLY A N 1
ATOM 542 C CA . GLY A 1 74 ? -9.065 3.446 2.124 1.00 93.44 74 GLY A CA 1
ATOM 543 C C . GLY A 1 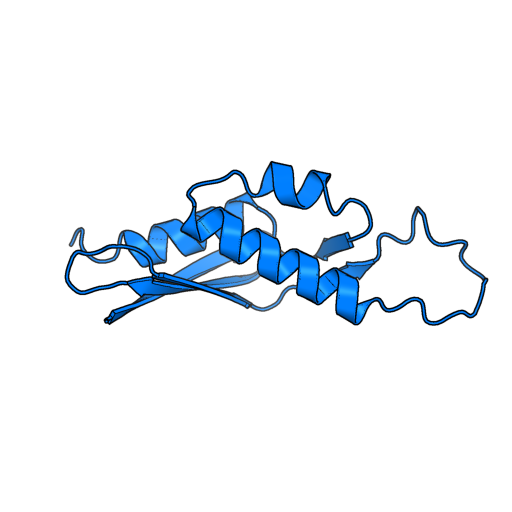74 ? -9.051 3.312 0.594 1.00 93.44 74 GLY A C 1
ATOM 544 O O . GLY A 1 74 ? -9.998 2.790 0.010 1.00 93.44 74 GLY A O 1
ATOM 545 N N . GLY A 1 75 ? -8.013 3.837 -0.061 1.00 93.31 75 GLY A N 1
ATOM 546 C CA . GLY A 1 75 ? -7.784 3.713 -1.501 1.00 93.31 75 GLY A CA 1
ATOM 547 C C . GLY A 1 75 ? -7.144 2.378 -1.897 1.00 93.31 75 GLY A C 1
ATOM 548 O O . GLY A 1 75 ? -6.731 1.591 -1.051 1.00 93.31 75 GLY A O 1
ATOM 549 N N . SER A 1 76 ? -7.041 2.132 -3.206 1.00 95.06 76 SER A N 1
ATOM 550 C CA . SER A 1 76 ? -6.383 0.934 -3.741 1.00 95.06 76 SER A CA 1
ATOM 551 C C . SER A 1 76 ? -4.875 1.140 -3.869 1.00 95.06 76 SER A C 1
ATOM 553 O O . SER A 1 76 ? -4.439 2.075 -4.544 1.00 95.06 76 SER A O 1
ATOM 555 N N . LEU A 1 77 ? -4.080 0.229 -3.297 1.00 94.62 77 LEU A N 1
ATOM 556 C CA . LEU A 1 77 ? -2.625 0.247 -3.478 1.00 94.62 77 LEU A CA 1
ATOM 557 C C . LEU A 1 77 ? -2.217 -0.085 -4.912 1.00 94.62 77 LEU A C 1
ATOM 559 O O . LEU A 1 77 ? -1.223 0.444 -5.399 1.00 94.62 77 LEU A O 1
ATOM 563 N N . GLN A 1 78 ? -3.004 -0.907 -5.611 1.00 93.88 78 GLN A N 1
ATOM 564 C CA . GLN A 1 78 ? -2.740 -1.232 -7.010 1.00 93.88 78 GLN A CA 1
ATOM 565 C C . GLN A 1 78 ? -2.776 0.025 -7.885 1.00 93.88 78 GLN A C 1
ATOM 567 O O . GLN A 1 78 ? -1.877 0.225 -8.688 1.00 93.88 78 GLN A O 1
ATOM 572 N N . SER A 1 79 ? -3.745 0.922 -7.673 1.00 94.06 79 SER A N 1
ATOM 573 C CA . SER A 1 79 ? -3.813 2.185 -8.420 1.00 94.06 79 SER A CA 1
ATOM 574 C C . SER A 1 79 ? -2.611 3.099 -8.171 1.00 94.06 79 SER A C 1
ATOM 576 O O . SER A 1 79 ? -2.202 3.820 -9.076 1.00 94.06 79 SER A O 1
ATOM 578 N N . VAL A 1 80 ? -2.039 3.070 -6.963 1.00 94.31 80 VAL A N 1
ATOM 579 C CA . VAL A 1 80 ? -0.803 3.804 -6.658 1.00 94.31 80 VAL A CA 1
ATOM 580 C C . VAL A 1 80 ? 0.377 3.173 -7.394 1.00 94.31 80 VAL A C 1
ATOM 582 O O . VAL A 1 80 ? 1.127 3.882 -8.053 1.00 94.31 80 VAL A O 1
ATOM 585 N N . LEU A 1 81 ? 0.512 1.845 -7.350 1.00 91.69 81 LEU A N 1
ATOM 586 C CA . LEU A 1 81 ? 1.571 1.134 -8.074 1.00 91.69 81 LEU A CA 1
ATOM 587 C C . LEU A 1 81 ? 1.487 1.356 -9.590 1.00 91.69 81 LEU A C 1
ATOM 589 O O . LEU A 1 81 ? 2.513 1.538 -10.234 1.00 91.69 81 LEU A O 1
ATOM 593 N N . ASP A 1 82 ? 0.278 1.402 -10.151 1.00 91.38 82 ASP A N 1
ATOM 594 C CA . ASP A 1 82 ? 0.066 1.680 -11.573 1.00 91.38 82 ASP A CA 1
ATOM 595 C C . ASP A 1 82 ? 0.456 3.127 -11.942 1.00 91.38 82 ASP A C 1
ATOM 597 O O . ASP A 1 82 ? 0.943 3.376 -13.046 1.00 91.38 82 ASP A O 1
ATOM 601 N N . ALA A 1 83 ? 0.266 4.085 -11.025 1.00 90.12 83 ALA A N 1
ATOM 602 C CA . ALA A 1 83 ? 0.684 5.478 -11.206 1.00 90.12 83 ALA A CA 1
ATOM 603 C C . ALA A 1 83 ? 2.210 5.656 -11.095 1.00 90.12 83 ALA A C 1
ATOM 605 O O . ALA A 1 83 ? 2.778 6.500 -11.786 1.00 90.12 83 ALA A O 1
ATOM 606 N N . HIS A 1 84 ? 2.865 4.827 -10.281 1.00 88.50 84 HIS A N 1
ATOM 607 C CA . HIS A 1 84 ? 4.318 4.778 -10.067 1.00 88.50 84 HIS A CA 1
ATOM 608 C C . HIS A 1 84 ? 4.970 3.651 -10.879 1.00 88.50 84 HIS A C 1
ATOM 610 O O . HIS A 1 84 ? 5.747 2.848 -10.366 1.00 88.50 84 HIS A O 1
ATOM 616 N N . SER A 1 85 ? 4.637 3.572 -12.171 1.00 84.25 85 SER A N 1
ATOM 617 C CA . SER A 1 85 ? 5.160 2.538 -13.087 1.00 84.25 85 SER A CA 1
ATOM 618 C C . SER A 1 85 ? 6.682 2.588 -13.309 1.00 84.25 85 SER A C 1
ATOM 620 O O . SER A 1 85 ? 7.267 1.660 -13.865 1.00 84.25 85 SER A O 1
ATOM 622 N N . ASP A 1 86 ? 7.329 3.668 -12.879 1.00 82.00 86 ASP A N 1
ATOM 623 C CA . ASP A 1 86 ? 8.774 3.871 -12.860 1.00 82.00 86 ASP A CA 1
ATOM 624 C C . ASP A 1 86 ? 9.457 3.230 -11.643 1.00 82.00 86 ASP A C 1
ATOM 626 O O . ASP A 1 86 ? 10.685 3.176 -11.606 1.00 82.00 86 ASP A O 1
ATOM 630 N N . CYS A 1 87 ? 8.693 2.706 -10.682 1.00 86.31 87 CYS A N 1
ATOM 631 C CA . CYS A 1 87 ? 9.181 2.006 -9.501 1.00 86.31 87 CYS A CA 1
ATOM 632 C C . CYS A 1 87 ? 8.568 0.605 -9.392 1.00 86.31 87 CYS A C 1
ATOM 634 O O . CYS A 1 87 ? 7.426 0.353 -9.771 1.00 86.31 87 CYS A O 1
ATOM 636 N N . ARG A 1 88 ? 9.315 -0.334 -8.809 1.00 88.44 88 ARG A N 1
ATOM 637 C CA . ARG A 1 88 ? 8.812 -1.674 -8.502 1.00 88.44 88 ARG A CA 1
ATOM 638 C C . ARG A 1 88 ? 9.189 -2.098 -7.092 1.00 88.44 88 ARG A C 1
ATOM 640 O O . ARG A 1 88 ? 10.335 -1.958 -6.671 1.00 88.44 88 ARG A O 1
ATOM 647 N N . LEU A 1 89 ? 8.219 -2.688 -6.394 1.00 91.06 89 LEU A N 1
ATOM 648 C CA . LEU A 1 89 ? 8.429 -3.363 -5.116 1.00 91.06 89 LEU A CA 1
ATOM 649 C C . LEU A 1 89 ? 9.053 -4.742 -5.344 1.00 91.06 89 LEU A C 1
ATOM 651 O O . LEU A 1 89 ? 8.540 -5.555 -6.114 1.00 91.06 89 LEU A O 1
ATOM 655 N N . ILE A 1 90 ? 10.154 -5.015 -4.650 1.00 91.38 90 ILE A N 1
ATOM 656 C CA . ILE A 1 90 ? 10.854 -6.296 -4.687 1.00 91.38 90 ILE A CA 1
ATOM 657 C C . ILE A 1 90 ? 10.759 -6.949 -3.313 1.00 91.38 90 ILE A C 1
ATOM 659 O O . ILE A 1 90 ? 11.248 -6.421 -2.313 1.00 91.38 90 ILE A O 1
ATOM 663 N N . GLY A 1 91 ? 10.154 -8.137 -3.272 1.00 91.44 91 GLY A N 1
ATOM 664 C CA . GLY A 1 91 ? 10.010 -8.918 -2.044 1.00 91.44 91 GLY A CA 1
ATOM 665 C C . GLY A 1 91 ? 8.755 -8.620 -1.224 1.00 91.44 91 GLY A C 1
ATOM 666 O O . GLY A 1 91 ? 8.541 -9.265 -0.198 1.00 91.44 91 GLY A O 1
ATOM 667 N N . THR A 1 92 ? 7.920 -7.695 -1.693 1.00 95.00 92 THR A N 1
ATOM 668 C CA . THR A 1 92 ? 6.560 -7.460 -1.204 1.00 95.00 92 THR A CA 1
ATOM 669 C C . THR A 1 92 ? 5.643 -7.083 -2.365 1.00 95.00 92 THR A C 1
ATOM 671 O O . THR A 1 92 ? 6.114 -6.833 -3.475 1.00 95.00 92 THR A O 1
ATOM 674 N N . ASP A 1 93 ? 4.343 -7.053 -2.105 1.00 93.94 93 ASP A N 1
ATOM 675 C CA . ASP A 1 93 ? 3.307 -6.638 -3.042 1.00 93.94 93 ASP A CA 1
ATOM 676 C C . ASP A 1 93 ? 2.174 -5.901 -2.307 1.00 93.94 93 ASP A C 1
ATOM 678 O O . ASP A 1 93 ? 2.159 -5.809 -1.073 1.00 93.94 93 ASP A O 1
ATOM 682 N N . ALA A 1 94 ? 1.226 -5.360 -3.076 1.00 95.06 94 ALA A N 1
ATOM 683 C CA . ALA A 1 94 ? 0.062 -4.658 -2.542 1.00 95.06 94 ALA A CA 1
ATOM 684 C C . ALA A 1 94 ? -0.738 -5.516 -1.548 1.00 95.06 94 ALA A C 1
ATOM 686 O O . ALA A 1 94 ? -1.108 -5.031 -0.482 1.00 95.06 94 ALA A O 1
ATOM 687 N N . SER A 1 95 ? -0.951 -6.799 -1.849 1.00 94.75 95 SER A N 1
ATOM 688 C CA . SER A 1 95 ? -1.768 -7.688 -1.019 1.00 94.75 95 SER A CA 1
ATOM 689 C C . SER A 1 95 ? -1.113 -7.973 0.334 1.00 94.75 95 SER A C 1
ATOM 691 O O . SER A 1 95 ? -1.790 -8.011 1.366 1.00 94.75 95 SER A O 1
ATOM 693 N N . ALA A 1 96 ? 0.211 -8.127 0.367 1.00 95.69 96 ALA A N 1
ATOM 694 C CA . ALA A 1 96 ? 0.958 -8.303 1.604 1.00 95.69 96 ALA A CA 1
ATOM 695 C C . ALA A 1 96 ? 0.908 -7.045 2.486 1.00 95.69 96 ALA A C 1
ATOM 697 O O . ALA A 1 96 ? 0.692 -7.164 3.695 1.00 95.69 96 ALA A O 1
ATOM 698 N N . ILE A 1 97 ? 1.045 -5.854 1.889 1.00 96.31 97 ILE A N 1
ATOM 699 C CA . ILE A 1 97 ? 0.922 -4.569 2.596 1.00 96.31 97 ILE A CA 1
ATOM 700 C C . ILE A 1 97 ? -0.499 -4.396 3.149 1.00 96.31 97 ILE A C 1
ATOM 702 O O . ILE A 1 97 ? -0.663 -4.101 4.332 1.00 96.31 97 ILE A O 1
ATOM 706 N N . GLU A 1 98 ? -1.527 -4.641 2.333 1.00 96.12 98 GLU A N 1
ATOM 707 C CA . GLU A 1 98 ? -2.933 -4.584 2.753 1.00 96.12 98 GLU A CA 1
ATOM 708 C C . GLU A 1 98 ? -3.212 -5.562 3.896 1.00 96.12 98 GLU A C 1
ATOM 710 O O . GLU A 1 98 ? -3.844 -5.205 4.887 1.00 96.12 98 GLU A O 1
ATOM 715 N N . THR A 1 99 ? -2.678 -6.782 3.817 1.0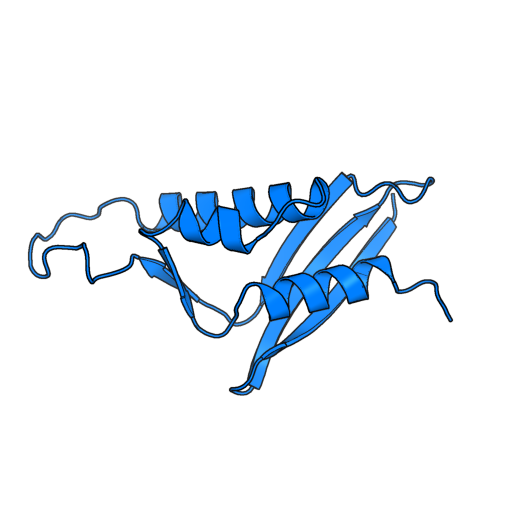0 95.62 99 THR A N 1
ATOM 716 C CA . THR A 1 99 ? -2.813 -7.780 4.885 1.00 95.62 99 THR A CA 1
ATOM 717 C C . THR A 1 99 ? -2.162 -7.308 6.185 1.00 95.62 99 THR A C 1
ATOM 719 O O . THR A 1 99 ? -2.750 -7.462 7.258 1.00 95.62 99 THR A O 1
ATOM 722 N N . ALA A 1 100 ? -0.958 -6.734 6.116 1.00 96.31 100 ALA A N 1
ATOM 723 C CA . ALA A 1 100 ? -0.273 -6.179 7.280 1.00 96.31 100 ALA A CA 1
ATOM 724 C C . ALA A 1 100 ? -1.063 -5.007 7.892 1.00 96.31 100 ALA A C 1
ATOM 726 O O . ALA A 1 100 ? -1.266 -4.971 9.105 1.00 96.31 100 ALA A O 1
ATOM 727 N N . PHE A 1 101 ? -1.598 -4.107 7.065 1.00 96.12 101 PHE A N 1
ATOM 728 C CA . PHE A 1 101 ? -2.447 -3.004 7.517 1.00 96.12 101 PHE A CA 1
ATOM 729 C C . PHE A 1 101 ? -3.747 -3.489 8.170 1.00 96.12 101 PHE A C 1
ATOM 731 O O . PHE A 1 101 ? -4.086 -3.044 9.266 1.00 96.12 101 PHE A O 1
ATOM 738 N N . LEU A 1 102 ? -4.444 -4.449 7.551 1.00 94.75 102 LEU A N 1
ATOM 739 C CA . LEU A 1 102 ? -5.655 -5.055 8.110 1.00 94.75 102 LEU A CA 1
ATOM 740 C C . LEU A 1 102 ? -5.376 -5.681 9.478 1.00 94.75 102 LEU A C 1
ATOM 742 O O . LEU A 1 102 ? -6.116 -5.443 10.426 1.00 94.75 102 LEU A O 1
ATOM 746 N N . ARG A 1 103 ? -4.264 -6.411 9.623 1.00 94.94 103 ARG A N 1
ATOM 747 C CA . ARG A 1 103 ? -3.838 -6.967 10.918 1.00 94.94 103 ARG A CA 1
ATOM 748 C C . ARG A 1 103 ? -3.592 -5.884 11.964 1.00 94.94 103 ARG A C 1
ATOM 750 O O . ARG A 1 103 ? -3.999 -6.066 13.108 1.00 94.94 103 ARG A O 1
ATOM 757 N N . ALA A 1 104 ? -2.989 -4.760 11.574 1.00 94.69 104 ALA A N 1
ATOM 758 C CA . ALA A 1 104 ? -2.770 -3.638 12.479 1.00 94.69 104 ALA A CA 1
ATOM 759 C C . ALA A 1 104 ? -4.103 -3.076 12.996 1.00 94.69 104 ALA A C 1
ATOM 761 O O . ALA A 1 104 ? -4.273 -2.877 14.196 1.00 94.69 104 ALA A O 1
ATOM 762 N N . ILE A 1 105 ? -5.086 -2.855 12.119 1.00 92.06 105 ILE A N 1
ATOM 763 C CA . ILE A 1 105 ? -6.355 -2.233 12.525 1.00 92.06 105 ILE A CA 1
ATOM 764 C C . ILE A 1 105 ? -7.336 -3.219 13.176 1.00 92.06 105 ILE A C 1
ATOM 766 O O . ILE A 1 105 ? -8.134 -2.795 14.011 1.00 92.06 105 ILE A O 1
ATOM 770 N N . SER A 1 106 ? -7.249 -4.517 12.865 1.00 85.88 106 SER A N 1
ATOM 771 C CA . SER A 1 106 ? -8.106 -5.580 13.416 1.00 85.88 106 SER A CA 1
ATOM 772 C C . SER A 1 106 ? -7.658 -6.123 14.778 1.00 85.88 106 SER A C 1
ATOM 774 O O . SER A 1 106 ? -8.341 -6.986 15.326 1.00 85.88 106 SER A O 1
ATOM 776 N N . SER A 1 107 ? -6.561 -5.624 15.358 1.00 66.12 107 SER A N 1
ATOM 777 C CA . SER A 1 107 ? -5.986 -6.126 16.621 1.00 66.12 107 SER A CA 1
ATOM 778 C C . SER A 1 107 ? -6.874 -5.964 17.881 1.00 66.12 107 SER A C 1
ATOM 780 O O . SER A 1 107 ? -6.402 -6.252 18.976 1.00 66.12 107 SER A O 1
ATOM 782 N N . GLU A 1 108 ? -8.141 -5.549 17.756 1.00 53.78 108 GLU A N 1
ATOM 783 C CA . GLU A 1 108 ? -9.132 -5.458 18.852 1.00 53.78 108 GLU A CA 1
ATOM 784 C C . GLU A 1 108 ? -10.344 -6.402 18.700 1.00 53.78 108 GLU A C 1
ATOM 786 O O . GLU A 1 108 ? -11.376 -6.202 19.333 1.00 53.78 108 GLU A O 1
ATOM 791 N N . LEU A 1 109 ? -10.257 -7.449 17.872 1.00 47.50 109 LEU A N 1
ATOM 792 C CA . LEU A 1 109 ? -11.328 -8.455 17.744 1.00 47.50 109 LEU A CA 1
ATOM 793 C C . LEU A 1 109 ? -11.105 -9.727 18.587 1.00 47.50 109 LEU A C 1
ATOM 795 O O . LEU A 1 109 ? -11.693 -10.764 18.290 1.00 47.50 109 LEU A O 1
ATOM 799 N N . THR A 1 110 ? -10.264 -9.668 19.625 1.00 36.47 110 THR A N 1
ATOM 800 C CA . THR A 1 110 ? -10.062 -10.763 20.599 1.00 36.47 110 THR A CA 1
ATOM 801 C C . THR A 1 110 ? -10.233 -10.239 22.013 1.00 36.47 110 THR A C 1
ATOM 803 O O . THR A 1 110 ? -10.952 -10.903 22.791 1.00 36.47 110 THR A O 1
#

Foldseek 3Di:
DDKFKFKFADVPRWIKMKIFDADPVLQTDWIAIDTPKDKDFDCVPPPPPDPDPPPRVVLVVVLRVVLGVCLNVVHQNVVSCVVSVRIDIGRDDRVRNVNNSCNRSVVPPD

Sequence (110 aa):
MHMRHGECKTPGGKLVAVNVTVDEDGTIKSCHISGDFFIEPDVTTSTRFAGAPTSGGEASEALIHDLEQALVRGGSLQSVLDAHSDCRLIGTDASAIETAFLRAISSELT

Radius of gyration: 15.34 Å; chains: 1; bounding box: 38×27×42 Å

Secondary structure (DSSP, 8-state):
-EEEEEEEE-TTS-EEEEEEEE-TTS-EEEEEEEES-EEEE-TTTS-TT------HHHHHHHHHHHHHHHHHHT--HHHHHHHTTTEEEES--HHHHHHHHHHHHTTT--